Protein AF-A0A7X0FGW2-F1 (afdb_monomer_lite)

Foldseek 3Di:
DPPPDDQKDWDWDQPPVVLDIDTPDIGGPDPDDPVVVVVVVVVRVVVSVVVVD

Secondary structure (DSSP, 8-state):
---S---EEEEEEEETTTTEEEEEEEEESS---HHHHHHHHHHHHHHHHHTT-

Radius of gyration: 12.25 Å; chains: 1; bounding box: 32×26×27 Å

pLDDT: mean 89.87, std 11.87, range [43.44, 97.88]

Sequence (53 aa):
MVGDRIVAALDLKMDRRAGRLLIQQWTWLEPRRAALQATIDAALQRFERFHLS

Structure (mmCIF, N/CA/C/O backbone):
data_AF-A0A7X0FGW2-F1
#
_entry.id   AF-A0A7X0FGW2-F1
#
loop_
_atom_site.group_PDB
_atom_site.id
_atom_site.type_symbol
_atom_site.label_atom_id
_atom_site.label_alt_id
_atom_site.label_comp_id
_atom_site.label_asym_id
_atom_site.label_entity_id
_atom_site.label_seq_id
_atom_site.pdbx_PDB_ins_code
_atom_site.Cartn_x
_atom_site.Cartn_y
_atom_site.Cartn_z
_atom_site.occupancy
_atom_site.B_iso_or_equiv
_atom_site.auth_seq_id
_atom_site.auth_comp_id
_atom_site.auth_asym_id
_atom_site.auth_atom_id
_atom_site.pdbx_PDB_model_num
ATOM 1 N N . MET A 1 1 ? -4.607 -17.801 -10.288 1.00 46.56 1 MET A N 1
ATOM 2 C CA . MET A 1 1 ? -3.148 -17.695 -10.473 1.00 46.56 1 MET A CA 1
ATOM 3 C C . MET A 1 1 ? -2.626 -16.863 -9.319 1.00 46.56 1 MET A C 1
ATOM 5 O O . MET A 1 1 ? -3.052 -15.724 -9.175 1.00 46.56 1 MET A O 1
ATOM 9 N N . VAL A 1 2 ? -1.857 -17.475 -8.421 1.00 43.44 2 VAL A N 1
ATOM 10 C CA . VAL A 1 2 ? -1.157 -16.756 -7.349 1.00 43.44 2 VAL A CA 1
ATOM 11 C C . VAL A 1 2 ? -0.042 -15.971 -8.036 1.00 43.44 2 VAL A C 1
ATOM 13 O O . VAL A 1 2 ? 0.631 -16.519 -8.898 1.00 43.44 2 VAL A O 1
ATOM 16 N N . GLY A 1 3 ? 0.066 -14.670 -7.770 1.00 55.19 3 GLY A N 1
ATOM 17 C CA . GLY A 1 3 ? 1.091 -13.835 -8.391 1.00 55.19 3 GLY A CA 1
ATOM 18 C C . GLY A 1 3 ? 2.477 -14.323 -7.984 1.00 55.19 3 GLY A C 1
ATOM 19 O O . GLY A 1 3 ? 2.828 -14.240 -6.812 1.00 55.19 3 GLY A O 1
ATOM 20 N N . ASP A 1 4 ? 3.258 -14.805 -8.946 1.00 69.88 4 ASP A N 1
ATOM 21 C CA . ASP A 1 4 ? 4.562 -15.462 -8.747 1.00 69.88 4 ASP A CA 1
ATOM 22 C C . ASP A 1 4 ? 5.690 -14.528 -8.264 1.00 69.88 4 ASP A C 1
ATOM 24 O O . ASP A 1 4 ? 6.875 -14.841 -8.386 1.00 69.88 4 ASP A O 1
ATOM 28 N N . ARG A 1 5 ? 5.366 -13.343 -7.731 1.00 84.75 5 ARG A N 1
ATOM 29 C CA . ARG A 1 5 ? 6.377 -12.364 -7.332 1.00 84.75 5 ARG A CA 1
ATOM 30 C C . ARG A 1 5 ? 5.886 -11.398 -6.262 1.00 84.75 5 ARG A C 1
ATOM 32 O O . ARG A 1 5 ? 4.961 -10.617 -6.479 1.00 84.75 5 ARG A O 1
ATOM 39 N N . ILE A 1 6 ? 6.583 -11.403 -5.130 1.00 88.56 6 ILE A N 1
ATOM 40 C CA . ILE A 1 6 ? 6.427 -10.410 -4.067 1.00 88.56 6 ILE A CA 1
ATOM 41 C C . ILE A 1 6 ? 7.375 -9.246 -4.382 1.00 88.56 6 ILE A C 1
ATOM 43 O O . ILE A 1 6 ? 8.588 -9.391 -4.288 1.00 88.56 6 ILE A O 1
ATOM 47 N N . VAL A 1 7 ? 6.829 -8.093 -4.775 1.00 93.56 7 VAL A N 1
ATOM 48 C CA . VAL A 1 7 ? 7.624 -6.910 -5.180 1.00 93.56 7 VAL A CA 1
ATOM 49 C C . VAL A 1 7 ? 7.851 -5.905 -4.046 1.00 93.56 7 VAL A C 1
ATOM 51 O O . VAL A 1 7 ? 8.744 -5.060 -4.123 1.00 93.56 7 VAL A O 1
ATOM 54 N N . ALA A 1 8 ? 7.031 -5.973 -2.997 1.00 95.44 8 ALA A N 1
ATOM 55 C CA . ALA A 1 8 ? 7.111 -5.109 -1.830 1.00 95.44 8 ALA A CA 1
ATOM 56 C C . ALA A 1 8 ? 6.459 -5.776 -0.612 1.00 95.44 8 ALA A C 1
ATOM 58 O O . ALA A 1 8 ? 5.512 -6.550 -0.756 1.00 95.44 8 ALA A O 1
ATOM 59 N N . ALA A 1 9 ? 6.949 -5.429 0.575 1.00 96.31 9 ALA A N 1
ATOM 60 C CA . ALA A 1 9 ? 6.324 -5.726 1.856 1.00 96.31 9 ALA A CA 1
ATOM 61 C C . ALA A 1 9 ? 5.773 -4.424 2.454 1.00 96.31 9 ALA A C 1
ATOM 63 O O . ALA A 1 9 ? 6.491 -3.424 2.538 1.00 96.31 9 ALA A O 1
ATOM 64 N N . LEU A 1 10 ? 4.491 -4.429 2.827 1.00 96.75 10 LEU A N 1
ATOM 65 C CA . LEU A 1 10 ? 3.805 -3.281 3.414 1.00 96.75 10 LEU A CA 1
ATOM 66 C C . LEU A 1 10 ? 3.283 -3.660 4.800 1.00 96.75 10 LEU A C 1
ATOM 68 O O . LEU A 1 10 ? 2.544 -4.634 4.933 1.00 96.75 10 LEU A O 1
ATOM 72 N N . ASP A 1 11 ? 3.645 -2.868 5.807 1.00 97.19 11 ASP A N 1
ATOM 73 C CA . ASP A 1 11 ? 3.010 -2.907 7.124 1.00 97.19 11 ASP A CA 1
ATOM 74 C C . ASP A 1 11 ? 1.835 -1.926 7.123 1.00 97.19 11 ASP A C 1
ATOM 76 O O . ASP A 1 11 ? 2.001 -0.735 6.837 1.00 97.19 11 ASP A O 1
ATOM 80 N N . LEU A 1 12 ? 0.639 -2.443 7.394 1.00 96.00 12 LEU A N 1
ATOM 81 C CA . LEU A 1 12 ? -0.619 -1.723 7.261 1.00 96.00 12 LEU A CA 1
ATOM 82 C C . LEU A 1 12 ? -1.365 -1.706 8.590 1.00 96.00 12 LEU A C 1
ATOM 84 O O . LEU A 1 12 ? -1.519 -2.727 9.259 1.00 96.00 12 LEU A O 1
ATOM 88 N N . LYS A 1 13 ? -1.930 -0.548 8.925 1.00 95.06 13 LYS A N 1
ATOM 89 C CA . LYS A 1 13 ? -2.782 -0.370 10.097 1.00 95.06 13 LYS A CA 1
ATOM 90 C C . LYS A 1 13 ? -4.097 0.286 9.702 1.00 95.06 13 LYS A C 1
ATOM 92 O O . LYS A 1 13 ? -4.106 1.405 9.206 1.00 95.06 13 LYS A O 1
ATOM 97 N N . MET A 1 14 ? -5.220 -0.372 9.981 1.00 93.94 14 MET A N 1
ATOM 98 C CA . MET A 1 14 ? -6.535 0.256 9.841 1.00 93.94 14 MET A CA 1
ATOM 99 C C . MET A 1 14 ? -6.808 1.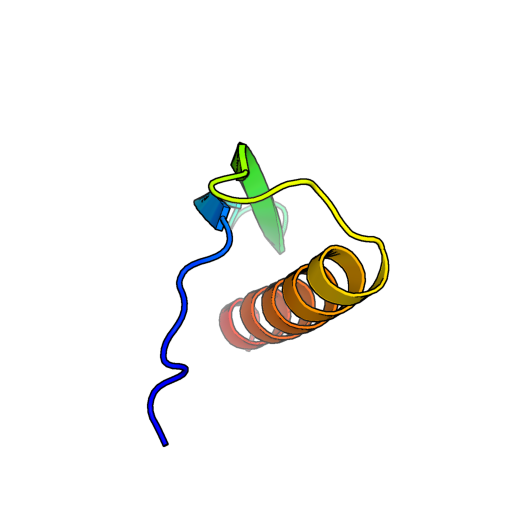170 11.040 1.00 93.94 14 MET A C 1
ATOM 101 O O . MET A 1 14 ? -6.949 0.703 12.175 1.00 93.94 14 MET A O 1
ATOM 105 N N . ASP A 1 15 ? -6.922 2.471 10.794 1.00 93.88 15 ASP A N 1
ATOM 106 C CA . ASP A 1 15 ? -7.470 3.418 11.756 1.00 93.88 15 ASP A CA 1
ATOM 107 C C . ASP A 1 15 ? -8.996 3.388 11.663 1.00 93.88 15 ASP A C 1
ATOM 109 O O . ASP A 1 15 ? -9.608 4.059 10.835 1.00 93.88 15 ASP A O 1
ATOM 113 N N . ARG A 1 16 ? -9.627 2.589 12.527 1.00 88.56 16 ARG A N 1
ATOM 114 C CA . ARG A 1 16 ? -11.090 2.452 12.551 1.00 88.56 16 ARG A CA 1
ATOM 115 C C . ARG A 1 16 ? -11.818 3.715 13.00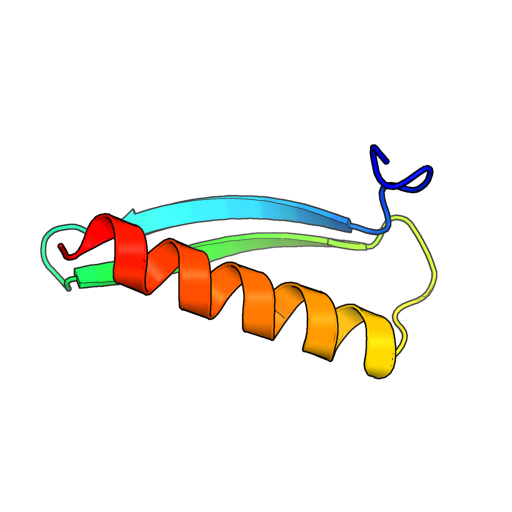0 1.00 88.56 16 ARG A C 1
ATOM 117 O O . ARG A 1 16 ? -12.988 3.861 12.677 1.00 88.56 16 ARG A O 1
ATOM 124 N N . ARG A 1 17 ? -11.163 4.607 13.750 1.00 90.38 17 ARG A N 1
ATOM 125 C CA . ARG A 1 17 ? -11.796 5.861 14.185 1.00 90.38 17 ARG A CA 1
ATOM 126 C C . ARG A 1 17 ? -11.868 6.848 13.029 1.00 90.38 17 ARG A C 1
ATOM 128 O O . ARG A 1 17 ? -12.884 7.508 12.866 1.00 90.38 17 ARG A O 1
ATOM 135 N N . ALA A 1 18 ? -10.798 6.928 12.242 1.00 90.31 18 ALA A N 1
ATOM 136 C CA . ALA A 1 18 ? -10.731 7.796 11.070 1.00 90.31 18 ALA A CA 1
ATOM 137 C C . ALA A 1 18 ? -11.251 7.137 9.781 1.00 90.31 18 ALA A C 1
ATOM 139 O O . ALA A 1 18 ? -11.376 7.817 8.768 1.00 90.31 18 ALA A O 1
ATOM 140 N N . GLY A 1 19 ? -11.524 5.830 9.801 1.00 90.19 19 GLY A N 1
ATOM 141 C CA . GLY A 1 19 ? -11.995 5.085 8.638 1.00 90.19 19 GLY A CA 1
ATOM 142 C C . GLY A 1 19 ? -10.974 5.037 7.500 1.00 90.19 19 GLY A C 1
ATOM 143 O O . GLY A 1 19 ? -11.359 5.170 6.345 1.00 90.19 19 GLY A O 1
ATOM 144 N N . ARG A 1 20 ? -9.680 4.884 7.813 1.00 93.00 20 ARG A N 1
ATOM 145 C CA . ARG A 1 20 ? -8.609 4.902 6.803 1.00 93.00 20 ARG A CA 1
ATOM 146 C C . ARG A 1 20 ? -7.523 3.862 7.038 1.00 93.00 20 ARG A C 1
ATOM 148 O O . ARG A 1 20 ? -7.205 3.524 8.182 1.00 93.00 20 ARG A O 1
ATOM 155 N N . LEU A 1 21 ? -6.899 3.421 5.957 1.00 95.19 21 LEU A N 1
ATOM 156 C CA . LEU A 1 21 ? -5.740 2.545 5.951 1.00 95.19 21 LEU A CA 1
ATOM 157 C C . LEU A 1 21 ? -4.456 3.377 6.043 1.00 95.19 21 LEU A C 1
ATOM 159 O O . LEU A 1 21 ? -4.201 4.266 5.234 1.00 95.19 21 LEU A O 1
ATOM 163 N N . LEU A 1 22 ? -3.626 3.078 7.033 1.00 95.50 22 LEU A N 1
ATOM 164 C CA . LEU A 1 22 ? -2.325 3.704 7.233 1.00 95.50 22 LEU A CA 1
ATOM 165 C C . LEU A 1 22 ? -1.226 2.750 6.782 1.00 95.50 22 LEU A C 1
ATOM 167 O O . LEU A 1 22 ? -1.210 1.587 7.186 1.00 95.50 22 LEU A O 1
ATOM 171 N N . ILE A 1 23 ? -0.287 3.256 5.985 1.00 96.19 23 ILE A N 1
ATOM 172 C CA . ILE A 1 23 ? 0.952 2.548 5.662 1.00 96.19 23 ILE A CA 1
ATOM 173 C C . ILE A 1 23 ? 1.977 2.927 6.726 1.00 96.19 23 ILE A C 1
ATOM 175 O O . ILE A 1 23 ? 2.421 4.072 6.790 1.00 96.19 23 ILE A O 1
ATOM 179 N N . GLN A 1 24 ? 2.343 1.968 7.567 1.00 97.81 24 GLN A N 1
ATOM 180 C CA . GLN A 1 24 ? 3.328 2.158 8.630 1.00 97.81 24 GLN A CA 1
ATOM 181 C C . GLN A 1 24 ? 4.751 2.020 8.087 1.00 97.81 24 GLN A C 1
ATOM 183 O O . GLN A 1 24 ? 5.649 2.762 8.481 1.00 97.81 24 GLN A O 1
ATOM 188 N N . GLN A 1 25 ? 4.946 1.084 7.157 1.00 97.88 25 GLN A N 1
ATOM 189 C CA . GLN A 1 25 ? 6.216 0.860 6.484 1.00 97.88 25 GLN A CA 1
ATOM 190 C C . GLN A 1 25 ? 5.981 0.348 5.062 1.00 97.88 25 GLN A C 1
ATOM 192 O O . GLN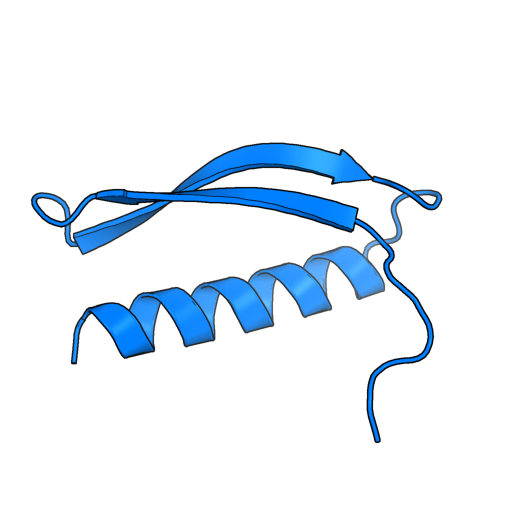 A 1 25 ? 5.085 -0.461 4.824 1.00 97.88 25 GLN A O 1
ATOM 197 N N . TRP A 1 26 ? 6.822 0.800 4.131 1.00 97.44 26 TRP A N 1
ATOM 198 C CA . TRP A 1 26 ? 6.893 0.279 2.771 1.00 97.44 26 TRP A CA 1
ATOM 199 C C . TRP A 1 26 ? 8.330 -0.121 2.457 1.00 97.44 26 TRP A C 1
ATOM 201 O O . TRP A 1 26 ? 9.203 0.735 2.313 1.00 97.44 26 TRP A O 1
ATOM 211 N N . THR A 1 27 ? 8.554 -1.419 2.277 1.00 97.12 27 THR A N 1
ATOM 212 C CA . THR A 1 27 ? 9.847 -1.971 1.872 1.00 97.12 27 THR A CA 1
ATOM 213 C C . THR A 1 27 ? 9.743 -2.539 0.463 1.00 97.12 27 THR A C 1
ATOM 215 O O . THR A 1 27 ? 9.033 -3.513 0.222 1.00 97.12 27 THR A O 1
ATOM 218 N N . TRP A 1 28 ? 10.439 -1.918 -0.488 1.00 96.44 28 TRP A N 1
ATOM 219 C CA . TRP A 1 28 ? 10.568 -2.443 -1.847 1.00 96.44 28 TRP A CA 1
ATOM 220 C C . TRP A 1 28 ? 11.536 -3.629 -1.855 1.00 96.44 28 TRP A C 1
ATOM 222 O O . TRP A 1 28 ? 12.645 -3.521 -1.341 1.00 96.44 28 TRP A O 1
ATOM 232 N N . LEU A 1 29 ? 11.110 -4.751 -2.436 1.00 95.19 29 LEU A N 1
ATOM 233 C CA . LEU A 1 29 ? 11.928 -5.963 -2.590 1.00 95.19 29 LEU A CA 1
ATOM 234 C C . LEU A 1 29 ? 12.540 -6.063 -3.996 1.00 95.19 29 LEU A C 1
ATOM 236 O O . LEU A 1 29 ? 13.487 -6.808 -4.222 1.00 95.19 29 LEU A O 1
ATOM 240 N N . GLU A 1 30 ? 12.024 -5.262 -4.927 1.00 92.06 30 GLU A N 1
ATOM 241 C CA . GLU A 1 30 ? 12.567 -5.030 -6.262 1.00 92.06 30 GLU A CA 1
ATOM 242 C C . GLU A 1 30 ? 12.712 -3.523 -6.509 1.00 92.06 30 GLU A C 1
ATOM 244 O O . GLU A 1 30 ? 12.069 -2.727 -5.818 1.00 92.06 30 GLU A O 1
ATOM 249 N N . PRO A 1 31 ? 13.507 -3.092 -7.506 1.00 94.69 31 PRO A N 1
ATOM 250 C CA . PRO A 1 31 ? 13.559 -1.689 -7.892 1.00 94.69 31 PRO A CA 1
ATOM 251 C C . PRO A 1 31 ? 12.157 -1.118 -8.112 1.00 94.69 31 PRO A C 1
ATOM 253 O O . PRO A 1 31 ? 11.343 -1.678 -8.852 1.00 94.69 31 PRO A O 1
ATOM 256 N N . ARG A 1 32 ? 11.875 0.018 -7.468 1.00 94.06 32 ARG A N 1
ATOM 257 C CA . ARG A 1 32 ? 10.584 0.699 -7.579 1.00 94.06 32 ARG A CA 1
ATOM 258 C C . ARG A 1 32 ? 10.294 1.037 -9.040 1.00 94.06 32 ARG A C 1
ATOM 260 O O . ARG A 1 32 ? 11.077 1.709 -9.706 1.00 94.06 32 ARG A O 1
ATOM 267 N N . ARG A 1 33 ? 9.119 0.625 -9.516 1.00 94.31 33 ARG A N 1
ATOM 268 C CA . ARG A 1 33 ? 8.592 0.965 -10.845 1.00 94.31 33 ARG A CA 1
ATOM 269 C C . ARG A 1 33 ? 7.218 1.596 -10.687 1.00 94.31 33 ARG A C 1
ATOM 271 O O . ARG A 1 33 ? 6.390 1.071 -9.946 1.00 94.31 33 ARG A O 1
ATOM 278 N N . ALA A 1 34 ? 6.955 2.676 -11.419 1.00 94.44 34 ALA A N 1
ATOM 279 C CA . ALA A 1 34 ? 5.689 3.410 -11.328 1.00 94.44 34 ALA A CA 1
ATOM 280 C C . ALA A 1 34 ? 4.461 2.510 -11.568 1.00 94.44 34 ALA A C 1
ATOM 282 O O . ALA A 1 34 ? 3.486 2.589 -10.830 1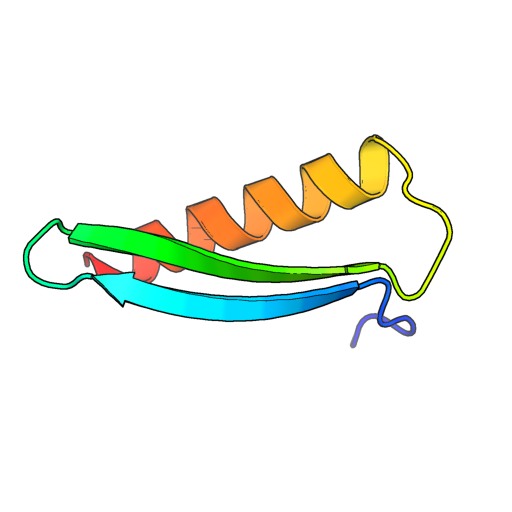.00 94.44 34 ALA A O 1
ATOM 283 N N . ALA A 1 35 ? 4.543 1.588 -12.533 1.00 93.25 35 ALA A N 1
ATOM 284 C CA . ALA A 1 35 ? 3.468 0.637 -12.819 1.00 93.25 35 ALA A CA 1
ATOM 285 C C . ALA A 1 35 ? 3.178 -0.329 -11.649 1.00 93.25 35 ALA A C 1
ATOM 287 O O . ALA A 1 35 ? 2.018 -0.631 -11.367 1.00 93.25 35 ALA A O 1
ATOM 288 N N . LEU A 1 36 ? 4.219 -0.789 -10.941 1.00 93.12 36 LEU A N 1
ATOM 289 C CA . LEU A 1 36 ? 4.057 -1.654 -9.766 1.00 93.12 36 LEU A CA 1
ATOM 290 C C . LEU A 1 36 ? 3.432 -0.881 -8.610 1.00 93.12 36 LEU A C 1
ATOM 292 O O . LEU A 1 36 ? 2.515 -1.380 -7.967 1.00 93.12 36 LEU A O 1
ATOM 296 N N . GLN A 1 37 ? 3.886 0.352 -8.390 1.00 95.38 37 GLN A N 1
ATOM 297 C CA . GLN A 1 37 ? 3.313 1.212 -7.365 1.00 95.38 37 GLN A CA 1
ATOM 298 C C . GLN A 1 37 ? 1.827 1.481 -7.618 1.00 95.38 37 GLN A C 1
ATOM 300 O O . GLN A 1 37 ? 1.024 1.233 -6.730 1.00 95.38 37 GLN A O 1
ATOM 305 N N . ALA A 1 38 ? 1.449 1.868 -8.839 1.00 95.94 38 ALA A N 1
ATOM 306 C CA . ALA A 1 38 ? 0.048 2.105 -9.190 1.00 95.94 38 ALA A CA 1
ATOM 307 C C . ALA A 1 38 ? -0.833 0.859 -8.976 1.00 95.94 38 ALA A C 1
ATOM 309 O O . ALA A 1 38 ? -1.982 0.964 -8.549 1.00 95.94 38 ALA A O 1
ATOM 310 N N . THR A 1 39 ? -0.283 -0.333 -9.231 1.00 94.25 39 THR A N 1
ATOM 311 C CA . THR A 1 39 ? -0.979 -1.605 -8.985 1.00 94.25 39 THR A CA 1
ATOM 312 C C . THR A 1 39 ? -1.191 -1.853 -7.489 1.00 94.25 39 THR A C 1
ATOM 314 O O . THR A 1 39 ? -2.285 -2.250 -7.082 1.00 94.25 39 THR A O 1
ATOM 317 N N . ILE A 1 40 ? -0.166 -1.601 -6.667 1.00 95.00 40 ILE A N 1
ATOM 318 C CA . ILE A 1 40 ? -0.246 -1.714 -5.204 1.00 95.00 40 ILE A CA 1
ATOM 319 C C . ILE A 1 40 ? -1.253 -0.696 -4.6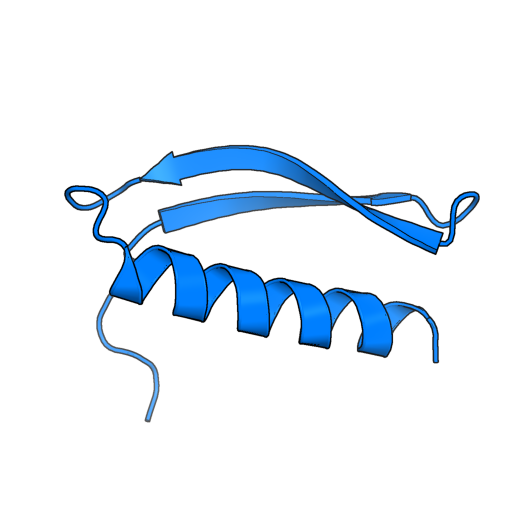57 1.00 95.00 40 ILE A C 1
ATOM 321 O O . ILE A 1 40 ? -2.154 -1.085 -3.921 1.00 95.00 40 ILE A O 1
ATOM 325 N N . ASP A 1 41 ? -1.176 0.566 -5.079 1.0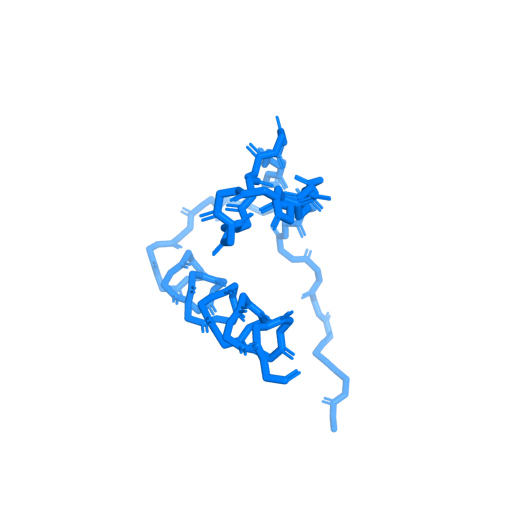0 96.19 41 ASP A N 1
ATOM 326 C CA . ASP A 1 41 ? -2.067 1.638 -4.625 1.00 96.19 41 ASP A CA 1
ATOM 327 C C . ASP A 1 41 ? -3.543 1.314 -4.924 1.00 96.19 41 ASP A C 1
ATOM 329 O O . ASP A 1 41 ? -4.403 1.424 -4.048 1.00 96.19 41 ASP A O 1
ATOM 333 N N . ALA A 1 42 ? -3.849 0.820 -6.130 1.00 96.12 42 ALA A N 1
ATOM 334 C CA . ALA A 1 42 ? -5.204 0.398 -6.490 1.00 96.12 42 ALA A CA 1
ATOM 335 C C . ALA A 1 42 ? -5.706 -0.783 -5.636 1.00 96.12 42 ALA A C 1
ATOM 337 O O . ALA A 1 42 ? -6.894 -0.862 -5.299 1.00 96.12 42 ALA A O 1
ATOM 338 N N . ALA A 1 43 ? -4.815 -1.713 -5.275 1.00 94.44 43 ALA A N 1
ATOM 339 C CA . ALA A 1 43 ? -5.143 -2.816 -4.381 1.00 94.44 43 ALA A CA 1
ATOM 340 C C . ALA A 1 43 ? -5.403 -2.329 -2.946 1.00 94.44 43 ALA A C 1
ATOM 342 O O . ALA A 1 43 ? -6.395 -2.750 -2.347 1.00 94.44 43 ALA A O 1
ATOM 343 N N . LEU A 1 44 ? -4.583 -1.407 -2.429 1.00 95.25 44 LEU A N 1
ATOM 344 C CA . LEU A 1 44 ? -4.764 -0.793 -1.110 1.00 95.25 44 LEU A CA 1
ATOM 345 C C . LEU A 1 44 ? -6.079 -0.013 -1.023 1.00 95.25 44 LEU A C 1
ATOM 347 O O . LEU A 1 44 ? -6.812 -0.170 -0.051 1.00 95.25 44 LEU A O 1
ATOM 351 N N . GLN A 1 45 ? -6.439 0.748 -2.060 1.00 94.19 45 GLN A N 1
ATOM 352 C CA . GLN A 1 45 ? -7.709 1.479 -2.095 1.00 94.19 45 GLN A CA 1
ATOM 353 C C . GLN A 1 45 ? -8.919 0.532 -2.076 1.00 94.19 45 GLN A C 1
ATOM 355 O O . GLN A 1 45 ? -9.928 0.793 -1.418 1.00 94.19 45 GLN A O 1
ATOM 360 N N . ARG A 1 46 ? -8.850 -0.590 -2.805 1.00 93.56 46 ARG A N 1
ATOM 361 C CA . ARG A 1 46 ? -9.904 -1.614 -2.758 1.00 93.56 46 ARG A CA 1
ATOM 362 C C . ARG A 1 46 ? -9.992 -2.257 -1.374 1.00 93.56 46 ARG A C 1
ATOM 364 O O . ARG A 1 46 ? -11.101 -2.477 -0.899 1.00 93.56 46 ARG A O 1
ATOM 371 N N . PHE A 1 47 ? -8.850 -2.537 -0.753 1.00 92.50 47 PHE A N 1
ATOM 372 C CA . PHE A 1 47 ? -8.779 -3.100 0.590 1.00 92.50 47 PHE A CA 1
ATOM 373 C C . PHE A 1 47 ? -9.388 -2.152 1.632 1.00 92.50 47 PHE A C 1
ATOM 375 O O . PHE A 1 47 ? -10.263 -2.569 2.380 1.00 92.50 47 PHE A O 1
ATOM 382 N N . GLU A 1 48 ? -9.020 -0.868 1.624 1.00 92.50 48 GLU A N 1
ATOM 383 C CA . GLU A 1 48 ? -9.579 0.145 2.532 1.00 92.50 48 GLU A CA 1
ATOM 384 C C . GLU A 1 48 ? -11.110 0.211 2.445 1.00 92.50 48 GLU A C 1
ATOM 386 O O . GLU A 1 48 ? -11.786 0.128 3.467 1.00 92.50 48 GLU A O 1
ATOM 391 N N . ARG A 1 49 ? -11.672 0.261 1.229 1.00 90.44 49 ARG A N 1
ATOM 392 C CA . ARG A 1 49 ? -13.132 0.271 1.033 1.00 90.44 49 ARG A CA 1
ATOM 393 C C . ARG A 1 49 ? -13.822 -0.987 1.559 1.00 90.44 49 ARG A C 1
ATOM 395 O O . ARG A 1 49 ? -14.912 -0.873 2.104 1.00 90.44 49 ARG A O 1
ATOM 402 N N . PHE A 1 50 ? -13.201 -2.160 1.421 1.00 88.06 50 PHE A N 1
ATOM 403 C CA . PHE A 1 50 ? -13.750 -3.418 1.943 1.00 88.06 50 PHE A CA 1
ATOM 404 C C . PHE A 1 50 ? -13.804 -3.449 3.480 1.00 88.06 50 PHE A C 1
ATOM 406 O O . PHE A 1 50 ? -14.629 -4.141 4.060 1.00 88.06 50 PHE A O 1
ATOM 413 N N . HIS A 1 51 ? -12.944 -2.686 4.155 1.00 80.50 51 HIS A N 1
ATOM 414 C CA . HIS A 1 51 ? -12.946 -2.579 5.615 1.00 80.50 51 HIS A CA 1
ATOM 415 C C . HIS A 1 51 ? -13.953 -1.564 6.171 1.00 80.50 51 HIS A C 1
ATOM 417 O O . HIS A 1 51 ? -14.138 -1.512 7.388 1.00 80.50 51 HIS A O 1
ATOM 423 N N . LEU A 1 52 ? -14.557 -0.750 5.304 1.00 76.00 52 LEU A N 1
ATOM 424 C CA . LEU A 1 52 ? -15.552 0.264 5.663 1.00 76.00 52 LEU A CA 1
ATOM 425 C C . LEU A 1 52 ? -16.997 -0.180 5.391 1.00 76.00 52 LEU A C 1
ATOM 427 O O . LEU A 1 52 ? -17.917 0.525 5.802 1.00 76.00 52 LEU A O 1
ATOM 431 N N . SER A 1 53 ? -17.184 -1.301 4.687 1.00 69.38 53 SER A N 1
ATOM 432 C CA . SER A 1 53 ? -18.484 -1.924 4.398 1.00 69.38 53 SER A CA 1
ATOM 433 C C . SER A 1 53 ? -18.961 -2.864 5.495 1.00 69.38 53 SER A C 1
ATOM 435 O O . SER A 1 53 ? -18.094 -3.542 6.092 1.00 69.38 53 SER A O 1
#